Protein AF-A0A6L9JQY1-F1 (afdb_monomer)

Sequence (92 aa):
MILKEDGTERPLSILCLEDKIVQQAAVTVLNQIYETDFLGFSYGFRPGRGQHDALDALNVAVMERKVNWVLDLDISRFFDTVEHDWLIRFIQ

Radius of gyration: 17.46 Å; Cα contacts (8 Å, |Δi|>4): 31; chains: 1; bounding box: 38×28×41 Å

Secondary structure (DSSP, 8-state):
-EE-TTSPEEP-----HHHHHHHHHHHHHHHHHHTTTS-TT--TT-TT--HHHHHHHHHHHHHHTT---------TTHHHH--HHHHHHHH-

InterPro domains:
  IPR000477 Reverse transcriptase domain [PF00078] (2-90)
  IPR000477 Reverse transcriptase domain [PS50878] (1-92)
  IPR043502 DNA/RNA polymerase superfamily [SSF56672] (1-91)
  IPR051083 Group II Intron Splicing and Mobility/Defense [PTHR34047] (4-90)

Mean predicted aligned error: 5.82 Å

Structure (mmCIF, N/CA/C/O backbone):
data_AF-A0A6L9JQY1-F1
#
_entry.id   AF-A0A6L9JQY1-F1
#
loop_
_atom_site.group_PDB
_atom_site.id
_atom_site.type_symbol
_atom_site.label_atom_id
_atom_site.label_alt_id
_atom_site.label_comp_id
_atom_site.label_asym_id
_atom_site.label_entity_id
_atom_site.label_seq_id
_atom_site.pdbx_PDB_ins_code
_atom_site.Cartn_x
_atom_site.Cartn_y
_atom_site.Cartn_z
_atom_site.occupancy
_atom_site.B_iso_or_equiv
_atom_site.auth_seq_id
_atom_site.auth_comp_id
_atom_site.auth_asym_id
_atom_site.auth_atom_id
_atom_site.pdbx_PDB_model_num
ATOM 1 N N . MET A 1 1 ? 20.426 -6.314 -2.433 1.00 73.75 1 MET A N 1
ATOM 2 C CA . MET A 1 1 ? 19.844 -6.698 -1.132 1.00 73.75 1 MET A CA 1
ATOM 3 C C . MET A 1 1 ? 20.019 -5.531 -0.176 1.00 73.75 1 MET A C 1
ATOM 5 O O . MET A 1 1 ? 21.064 -4.894 -0.238 1.00 73.75 1 MET A O 1
ATOM 9 N N . ILE A 1 2 ? 19.023 -5.221 0.652 1.00 82.88 2 ILE A N 1
ATOM 10 C CA . ILE A 1 2 ? 19.159 -4.274 1.772 1.00 82.88 2 ILE A CA 1
ATOM 11 C C . ILE A 1 2 ? 18.735 -4.988 3.055 1.00 82.88 2 ILE A C 1
ATOM 13 O O . ILE A 1 2 ? 17.755 -5.729 3.046 1.00 82.88 2 ILE A O 1
ATOM 17 N N . LEU A 1 3 ? 19.480 -4.774 4.137 1.00 83.62 3 LEU A N 1
ATOM 18 C CA . LEU A 1 3 ? 19.165 -5.299 5.465 1.00 83.62 3 LEU A CA 1
ATOM 19 C C . LEU A 1 3 ? 17.949 -4.579 6.051 1.00 83.62 3 LEU A C 1
ATOM 21 O O . LEU A 1 3 ? 17.877 -3.350 6.031 1.00 83.62 3 LEU A O 1
ATOM 25 N N . LYS A 1 4 ? 17.004 -5.349 6.582 1.00 79.50 4 LYS A N 1
ATOM 26 C CA . LYS A 1 4 ? 15.924 -4.833 7.420 1.00 79.50 4 LYS A CA 1
ATOM 27 C C . LYS A 1 4 ? 16.362 -4.755 8.884 1.00 79.50 4 LYS A C 1
ATOM 29 O O . LYS A 1 4 ? 17.335 -5.385 9.293 1.00 79.50 4 LYS A O 1
ATOM 34 N N . GLU A 1 5 ? 15.585 -4.023 9.679 1.00 82.25 5 GLU A N 1
ATOM 35 C CA . GLU A 1 5 ? 15.761 -3.917 11.136 1.00 82.25 5 GLU A CA 1
ATOM 36 C C . GLU A 1 5 ? 15.636 -5.272 11.857 1.00 82.25 5 GLU A C 1
ATOM 38 O O . GLU A 1 5 ? 16.252 -5.474 12.897 1.00 82.25 5 GLU A O 1
ATOM 43 N N . ASP A 1 6 ? 14.899 -6.223 11.276 1.00 79.75 6 ASP A N 1
ATOM 44 C CA . ASP A 1 6 ? 14.716 -7.588 11.789 1.00 79.75 6 ASP A CA 1
ATOM 45 C C . ASP A 1 6 ? 15.872 -8.552 11.432 1.00 79.75 6 ASP A C 1
ATOM 47 O O . ASP A 1 6 ? 15.815 -9.739 11.751 1.00 79.75 6 ASP A O 1
ATOM 51 N N . GLY A 1 7 ? 16.922 -8.059 10.762 1.00 80.00 7 GLY A N 1
ATOM 52 C CA . GLY A 1 7 ? 18.080 -8.849 10.333 1.00 80.00 7 GLY A CA 1
ATOM 53 C C . GLY A 1 7 ? 17.860 -9.672 9.061 1.00 80.00 7 GLY A C 1
ATOM 54 O O . GLY A 1 7 ? 18.794 -10.323 8.593 1.00 80.00 7 GLY A O 1
ATOM 55 N N . THR A 1 8 ? 16.663 -9.640 8.466 1.00 81.69 8 THR A N 1
ATOM 56 C CA . THR A 1 8 ? 16.395 -10.295 7.180 1.00 81.69 8 THR A CA 1
ATOM 57 C C . THR A 1 8 ? 16.832 -9.420 6.002 1.00 81.69 8 THR A C 1
ATOM 59 O O . THR A 1 8 ? 16.826 -8.188 6.069 1.00 81.69 8 THR A O 1
ATOM 62 N N . GLU A 1 9 ? 17.220 -10.042 4.887 1.00 82.06 9 GLU A N 1
ATOM 63 C CA . GLU A 1 9 ? 17.563 -9.312 3.667 1.00 82.06 9 GLU A CA 1
ATOM 64 C C . GLU A 1 9 ? 16.338 -9.113 2.771 1.00 82.06 9 GLU A C 1
ATOM 66 O O . GLU A 1 9 ? 15.587 -10.045 2.479 1.00 82.06 9 GLU A O 1
ATOM 71 N N . ARG A 1 10 ? 16.159 -7.887 2.273 1.00 77.19 10 ARG A N 1
ATOM 72 C CA . ARG A 1 10 ? 15.163 -7.563 1.254 1.00 77.19 10 ARG A CA 1
ATOM 73 C C . ARG A 1 10 ? 15.814 -7.553 -0.132 1.00 77.19 10 ARG A C 1
ATOM 75 O O . ARG A 1 10 ? 16.698 -6.717 -0.376 1.00 77.19 10 ARG A O 1
ATOM 82 N N . PRO A 1 11 ? 15.382 -8.418 -1.065 1.00 76.44 11 PRO A N 1
ATOM 83 C CA . PRO A 1 11 ? 15.750 -8.264 -2.461 1.00 76.44 11 PRO A CA 1
ATOM 84 C C . PRO A 1 11 ? 15.165 -6.962 -3.004 1.00 76.44 11 PRO A C 1
ATOM 86 O O . PRO A 1 11 ? 14.010 -6.627 -2.757 1.00 76.44 11 PRO A O 1
ATOM 89 N N . LEU A 1 12 ? 15.997 -6.204 -3.715 1.00 76.44 12 LEU A N 1
ATOM 90 C CA . LEU A 1 12 ? 15.563 -5.031 -4.462 1.00 76.44 12 LEU A CA 1
ATOM 91 C C . LEU A 1 12 ? 15.642 -5.361 -5.938 1.00 76.44 12 LEU A C 1
ATOM 93 O O . LEU A 1 12 ? 16.733 -5.539 -6.480 1.00 76.44 12 LEU A O 1
ATOM 97 N N . SER A 1 13 ? 14.480 -5.401 -6.571 1.00 74.19 13 SER A N 1
ATOM 98 C CA . SER A 1 13 ? 14.360 -5.492 -8.018 1.00 74.19 13 SER A CA 1
ATOM 99 C C . SER A 1 13 ? 14.584 -4.101 -8.606 1.00 74.19 13 SER A C 1
ATOM 101 O O . SER A 1 13 ? 13.654 -3.312 -8.762 1.00 74.19 13 SER A O 1
ATOM 103 N N . ILE A 1 14 ? 15.846 -3.757 -8.866 1.00 81.50 14 ILE A N 1
ATOM 104 C CA . ILE A 1 14 ? 16.202 -2.503 -9.534 1.00 81.50 14 ILE A CA 1
ATOM 105 C C . ILE A 1 14 ? 16.088 -2.736 -11.039 1.00 81.50 14 ILE A C 1
ATOM 107 O O . ILE A 1 14 ? 16.960 -3.350 -11.645 1.00 81.50 14 ILE A O 1
ATOM 111 N N . LEU A 1 15 ? 15.003 -2.239 -11.624 1.00 87.12 15 LEU A N 1
ATOM 112 C CA . LEU A 1 15 ? 14.804 -2.235 -13.072 1.00 87.12 15 LEU A CA 1
ATOM 113 C C . LEU A 1 15 ? 15.648 -1.146 -13.748 1.00 87.12 15 LEU A C 1
ATOM 115 O O . LEU A 1 15 ? 16.099 -0.200 -13.082 1.00 87.12 15 LEU A O 1
ATOM 119 N N . CYS A 1 16 ? 15.847 -1.272 -15.063 1.00 93.44 16 CYS A N 1
ATOM 120 C CA . CYS A 1 16 ? 16.497 -0.230 -15.855 1.00 93.44 16 CYS A CA 1
ATOM 121 C C . CYS A 1 16 ? 15.664 1.064 -15.852 1.00 93.44 16 CYS A C 1
ATOM 123 O O . CYS A 1 16 ? 14.511 1.100 -15.408 1.00 93.44 16 CYS A O 1
ATOM 125 N N . LEU A 1 17 ? 16.275 2.169 -16.280 1.00 93.25 17 LEU A N 1
ATOM 126 C CA . LEU A 1 17 ? 15.612 3.472 -16.251 1.00 93.25 17 LEU A CA 1
ATOM 127 C C . LEU A 1 17 ? 14.404 3.494 -17.193 1.00 93.25 17 LEU A C 1
ATOM 129 O O . LEU A 1 17 ? 13.360 4.037 -16.843 1.00 93.25 17 LEU A O 1
ATOM 133 N N . GLU A 1 18 ? 14.546 2.873 -18.357 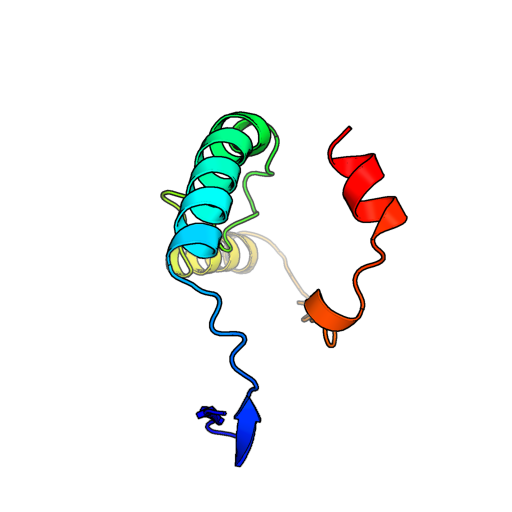1.00 95.06 18 GLU A N 1
ATOM 134 C CA . GLU A 1 18 ? 13.528 2.766 -19.393 1.00 95.06 18 GLU A CA 1
ATOM 135 C C . GLU A 1 18 ? 12.271 2.068 -18.857 1.00 95.06 18 GLU A C 1
ATOM 137 O O . GLU A 1 18 ? 11.170 2.606 -18.978 1.00 95.06 18 GLU A O 1
ATOM 142 N N . ASP A 1 19 ? 12.439 0.940 -18.163 1.00 94.19 19 ASP A N 1
ATOM 143 C CA . ASP A 1 19 ? 11.334 0.207 -17.538 1.00 94.19 19 ASP A CA 1
ATOM 144 C C . ASP A 1 19 ? 10.625 1.053 -16.476 1.00 94.19 19 ASP A C 1
ATOM 146 O O . ASP A 1 19 ? 9.395 1.077 -16.411 1.00 94.19 19 ASP A O 1
ATOM 150 N N . LYS A 1 20 ? 11.382 1.800 -15.662 1.00 93.44 20 LYS A N 1
ATOM 151 C CA . LYS A 1 20 ? 10.801 2.692 -14.646 1.00 93.44 20 LYS A CA 1
ATOM 152 C C . LYS A 1 20 ? 9.975 3.810 -15.272 1.00 93.44 20 LYS A C 1
ATOM 154 O O . LYS A 1 20 ? 8.940 4.171 -14.719 1.00 93.44 20 LYS A O 1
ATOM 159 N N . ILE A 1 2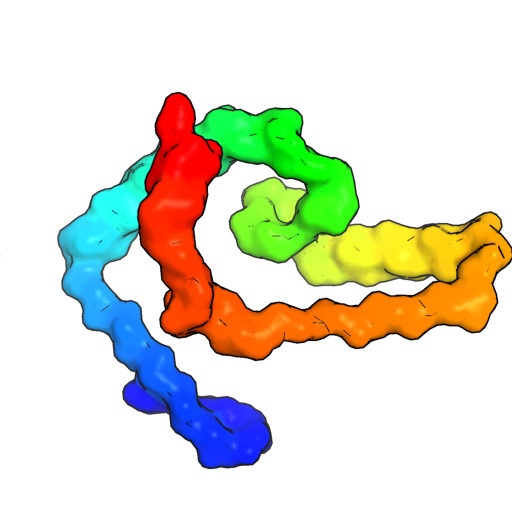1 ? 10.405 4.350 -16.414 1.00 95.31 21 ILE A N 1
ATOM 160 C CA . ILE A 1 21 ? 9.652 5.380 -17.142 1.00 95.31 21 ILE A CA 1
ATOM 161 C C . ILE A 1 21 ? 8.318 4.808 -17.629 1.00 95.31 21 ILE A C 1
ATOM 163 O O . ILE A 1 21 ? 7.275 5.429 -17.422 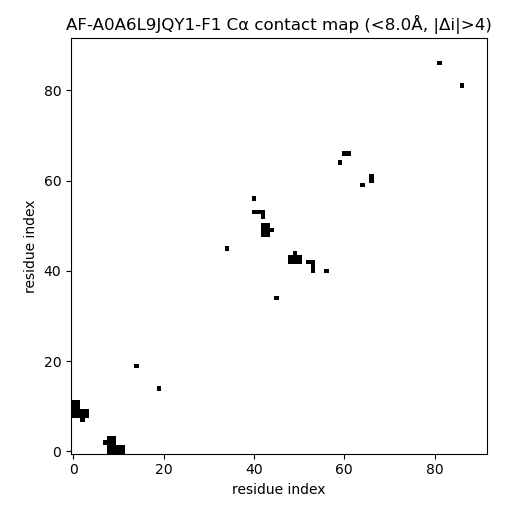1.00 95.31 21 ILE A O 1
ATOM 167 N N . VAL A 1 22 ? 8.332 3.612 -18.224 1.00 96.00 22 VAL A N 1
ATOM 168 C CA . VAL A 1 22 ? 7.112 2.947 -18.708 1.00 96.00 22 VAL A CA 1
ATOM 169 C C . VAL A 1 22 ? 6.169 2.613 -17.548 1.00 96.00 22 VAL A C 1
ATOM 171 O O . VAL A 1 22 ? 4.975 2.901 -17.626 1.00 96.00 22 VAL A O 1
ATOM 174 N N . GLN A 1 23 ? 6.694 2.079 -16.442 1.00 94.44 23 GLN A N 1
ATOM 175 C CA . GLN A 1 23 ? 5.905 1.806 -15.237 1.00 94.44 23 GLN A CA 1
ATOM 176 C C . GLN A 1 23 ? 5.291 3.076 -14.657 1.00 94.44 23 GLN A C 1
ATOM 178 O O . GLN A 1 23 ? 4.111 3.084 -14.317 1.00 94.44 23 GLN A O 1
ATOM 183 N N . GLN A 1 24 ? 6.054 4.167 -14.585 1.00 94.88 24 GLN A N 1
ATOM 184 C CA . GLN A 1 24 ? 5.543 5.435 -14.079 1.00 94.88 24 GLN A CA 1
ATOM 185 C C . GLN A 1 24 ? 4.432 5.995 -14.974 1.00 94.88 24 GLN A C 1
ATOM 187 O O . GLN A 1 24 ? 3.432 6.490 -14.456 1.00 94.88 24 GLN A O 1
ATOM 192 N N . ALA A 1 25 ? 4.571 5.885 -16.298 1.00 95.75 25 ALA A N 1
ATOM 193 C CA . ALA A 1 25 ? 3.522 6.281 -17.233 1.00 95.75 25 ALA A CA 1
ATOM 194 C C . ALA A 1 25 ? 2.241 5.454 -17.026 1.00 95.75 25 ALA A C 1
ATOM 196 O O . ALA A 1 25 ? 1.150 6.023 -16.961 1.00 95.75 25 ALA A O 1
ATOM 197 N N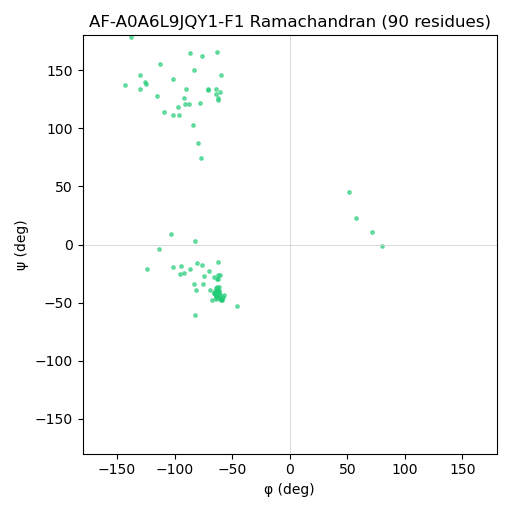 . ALA A 1 26 ? 2.371 4.134 -16.847 1.00 94.31 26 ALA A N 1
ATOM 198 C CA . ALA A 1 26 ? 1.243 3.260 -16.535 1.00 94.31 26 ALA A CA 1
ATOM 199 C C . ALA A 1 26 ? 0.567 3.652 -15.210 1.00 94.31 26 ALA A C 1
ATOM 201 O O . ALA A 1 26 ? -0.649 3.822 -15.178 1.00 94.31 26 ALA A O 1
ATOM 202 N N . VAL A 1 27 ? 1.341 3.883 -14.143 1.00 94.38 27 VAL A N 1
ATOM 203 C CA . VAL A 1 27 ? 0.827 4.344 -12.839 1.00 94.38 27 VAL A CA 1
ATOM 204 C C . VAL A 1 27 ? 0.056 5.654 -12.981 1.00 94.38 27 VAL A C 1
ATOM 206 O O . VAL A 1 27 ? -1.028 5.789 -12.420 1.00 94.38 27 VAL A O 1
ATOM 209 N N . THR A 1 28 ? 0.570 6.615 -13.751 1.00 93.94 28 THR A N 1
ATOM 210 C CA . THR A 1 28 ? -0.115 7.893 -13.970 1.00 93.94 28 THR A CA 1
ATOM 211 C C . THR A 1 28 ? -1.489 7.697 -14.605 1.00 93.94 28 THR A C 1
ATOM 213 O O . THR A 1 28 ? -2.454 8.278 -14.117 1.00 93.94 28 THR A O 1
ATOM 216 N N . VAL A 1 29 ? -1.597 6.869 -15.649 1.00 93.75 29 VAL A N 1
ATOM 217 C CA . VAL A 1 29 ? -2.880 6.596 -16.319 1.00 93.75 29 VAL A CA 1
ATOM 218 C C . VAL A 1 29 ? -3.829 5.828 -15.400 1.00 93.75 29 VAL A C 1
ATOM 220 O O . VAL A 1 29 ? -4.977 6.232 -15.236 1.00 93.75 29 VAL A O 1
ATOM 223 N N . LEU A 1 30 ? -3.348 4.760 -14.760 1.00 92.50 30 LEU A N 1
ATOM 224 C CA . LEU A 1 30 ? -4.166 3.919 -13.884 1.00 92.50 30 LEU A CA 1
ATOM 225 C C . LEU A 1 30 ? -4.698 4.701 -12.678 1.00 92.50 30 LEU A C 1
ATOM 227 O O . LEU A 1 30 ? -5.866 4.552 -12.334 1.00 92.50 30 LEU A O 1
ATOM 231 N N . ASN A 1 31 ? -3.898 5.594 -12.090 1.00 92.56 31 ASN A N 1
ATOM 232 C CA . ASN A 1 31 ? -4.358 6.447 -10.994 1.00 92.56 31 ASN A CA 1
ATOM 233 C C . ASN A 1 31 ? -5.513 7.364 -11.418 1.00 92.56 31 ASN A C 1
ATOM 235 O O . ASN A 1 31 ? -6.423 7.581 -10.629 1.00 92.56 31 ASN A O 1
ATOM 239 N N . GLN A 1 32 ? -5.521 7.890 -12.650 1.00 90.69 32 GLN A N 1
ATOM 240 C CA . GLN A 1 32 ? -6.641 8.726 -13.112 1.00 90.69 32 GLN A CA 1
ATOM 241 C C . GLN A 1 32 ? -7.955 7.945 -13.237 1.00 90.69 32 GLN A C 1
ATOM 243 O O . GLN A 1 32 ? -9.022 8.533 -13.093 1.00 90.69 32 GLN A O 1
ATOM 248 N N . ILE A 1 33 ? -7.878 6.640 -13.499 1.00 90.81 33 ILE A N 1
ATOM 249 C CA . ILE A 1 33 ? -9.046 5.764 -13.632 1.00 90.81 33 ILE A CA 1
ATOM 250 C C . ILE A 1 33 ? -9.516 5.340 -12.234 1.00 90.81 33 ILE A C 1
ATOM 252 O O . ILE A 1 33 ? -10.610 5.694 -11.795 1.00 90.81 33 ILE A O 1
ATOM 256 N N . TYR A 1 34 ? -8.645 4.654 -11.493 1.00 90.62 34 TYR A N 1
ATOM 257 C CA . TYR A 1 34 ? -9.023 3.944 -10.273 1.00 90.62 34 TYR A CA 1
ATOM 258 C C . TYR A 1 34 ? -9.140 4.826 -9.029 1.00 90.62 34 TYR A C 1
ATOM 260 O O . TYR A 1 34 ? -9.760 4.405 -8.054 1.00 90.62 34 TYR A O 1
ATOM 268 N N . GLU A 1 35 ? -8.614 6.058 -9.023 1.00 89.81 35 GLU A N 1
ATOM 269 C CA . GLU A 1 35 ? -8.794 6.933 -7.854 1.00 89.81 35 GLU A CA 1
ATOM 270 C C . GLU A 1 35 ? -10.253 7.282 -7.569 1.00 89.81 35 GLU A C 1
ATOM 272 O O . GLU A 1 35 ? -10.611 7.526 -6.414 1.00 89.81 35 GLU A O 1
ATOM 277 N N . THR A 1 36 ? -11.101 7.258 -8.597 1.00 88.44 36 THR A N 1
ATOM 278 C CA . THR A 1 36 ? -12.543 7.467 -8.435 1.00 88.44 36 THR A CA 1
ATOM 279 C C . THR A 1 36 ? -13.259 6.257 -7.832 1.00 88.44 36 THR A C 1
ATOM 281 O O . THR A 1 36 ? -14.250 6.434 -7.124 1.00 88.44 36 THR A O 1
ATOM 284 N N . ASP A 1 37 ? -12.715 5.055 -8.031 1.00 88.81 37 ASP A N 1
ATOM 285 C CA . ASP A 1 37 ? -13.292 3.794 -7.556 1.00 88.81 37 ASP A CA 1
ATOM 286 C C . ASP A 1 37 ? -12.761 3.381 -6.175 1.00 88.81 37 ASP A C 1
ATOM 288 O O . ASP A 1 37 ? -13.417 2.644 -5.432 1.00 88.81 37 ASP A O 1
ATOM 292 N N . PHE A 1 38 ? -11.568 3.850 -5.791 1.00 89.31 38 PHE A N 1
ATOM 293 C CA . PHE A 1 38 ? -10.972 3.498 -4.508 1.00 89.31 38 PHE A CA 1
ATOM 294 C C . PHE A 1 38 ? -11.797 4.001 -3.322 1.00 89.31 38 PHE A C 1
ATOM 296 O O . PHE A 1 38 ? -12.068 5.193 -3.155 1.00 89.31 38 PHE A O 1
ATOM 303 N N . LEU A 1 39 ? -12.078 3.081 -2.399 1.00 88.88 39 LEU A N 1
ATOM 304 C CA . LEU A 1 39 ? -12.843 3.364 -1.191 1.00 88.88 39 LEU A CA 1
ATOM 305 C C . LEU A 1 39 ? -12.181 4.442 -0.323 1.00 88.88 39 LEU A C 1
ATOM 307 O O . LEU A 1 39 ? -10.956 4.534 -0.202 1.00 88.88 39 LEU A O 1
ATOM 311 N N . GLY A 1 40 ? -13.019 5.242 0.339 1.00 86.50 40 GLY A N 1
ATOM 312 C CA . GLY A 1 40 ? -12.584 6.372 1.164 1.00 86.50 40 GLY A CA 1
ATOM 313 C C . GLY A 1 40 ? -11.715 5.997 2.369 1.00 86.50 40 GLY A C 1
ATOM 314 O O . GLY A 1 40 ? -11.061 6.881 2.912 1.00 86.50 40 GLY A O 1
ATOM 315 N N . PHE A 1 41 ? -11.668 4.719 2.749 1.00 88.62 41 PHE A N 1
ATOM 316 C CA . PHE A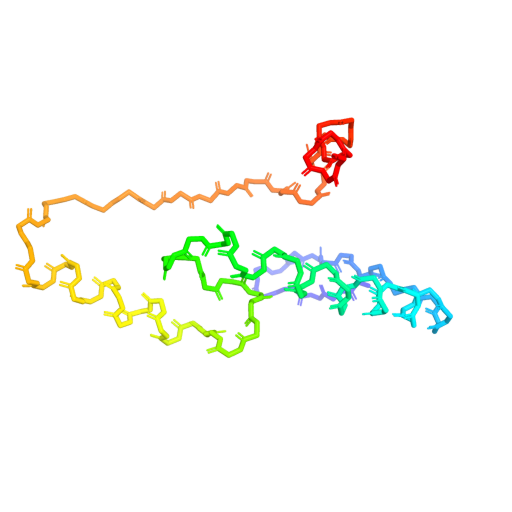 1 41 ? -10.841 4.183 3.837 1.00 88.62 41 PHE A CA 1
ATOM 317 C C . PHE A 1 41 ? -9.589 3.431 3.347 1.00 88.62 41 PHE A C 1
ATOM 319 O O . PHE A 1 41 ? -8.909 2.777 4.133 1.00 88.62 41 PHE A O 1
ATOM 326 N N . SER A 1 42 ? -9.274 3.502 2.049 1.00 92.69 42 SER A N 1
ATOM 327 C CA . SER A 1 42 ? -7.984 3.060 1.516 1.00 92.69 42 SER A CA 1
ATOM 328 C C . SER A 1 42 ? -7.007 4.236 1.498 1.00 92.69 42 SER A C 1
ATOM 330 O O . SER A 1 42 ? -7.318 5.287 0.930 1.00 92.69 42 SER A O 1
ATOM 332 N N . TYR A 1 43 ? -5.834 4.073 2.111 1.00 92.06 43 TYR A N 1
ATOM 333 C CA . TYR A 1 43 ? -4.849 5.153 2.281 1.00 92.06 43 TYR A CA 1
ATOM 334 C C . TYR A 1 43 ? -3.463 4.824 1.712 1.00 92.06 43 TYR A C 1
ATOM 336 O O . TYR A 1 43 ? -2.686 5.731 1.431 1.00 92.06 43 TYR A O 1
ATOM 344 N N . GLY A 1 44 ? -3.133 3.542 1.537 1.00 91.81 44 GLY A N 1
ATOM 345 C CA . GLY A 1 44 ? -1.808 3.119 1.086 1.00 91.81 44 GLY A CA 1
ATOM 346 C C . GLY A 1 44 ? -1.554 3.453 -0.383 1.00 91.81 44 GLY A C 1
ATOM 347 O O . GLY A 1 44 ? -2.390 3.161 -1.228 1.00 91.81 44 GLY A O 1
ATOM 348 N N . PHE A 1 45 ? -0.379 4.020 -0.679 1.00 89.62 45 PHE A N 1
ATOM 349 C CA . PHE A 1 45 ? 0.123 4.280 -2.040 1.00 89.62 45 PHE A CA 1
ATOM 350 C C . PHE A 1 45 ? -0.779 5.153 -2.934 1.00 89.62 45 PHE A C 1
ATOM 352 O O . PHE A 1 45 ? -0.648 5.115 -4.156 1.00 89.62 45 PHE A O 1
ATOM 359 N N . ARG A 1 46 ? -1.661 5.967 -2.340 1.00 91.81 46 ARG A N 1
ATOM 360 C CA . ARG A 1 46 ? -2.579 6.851 -3.071 1.00 91.81 46 ARG A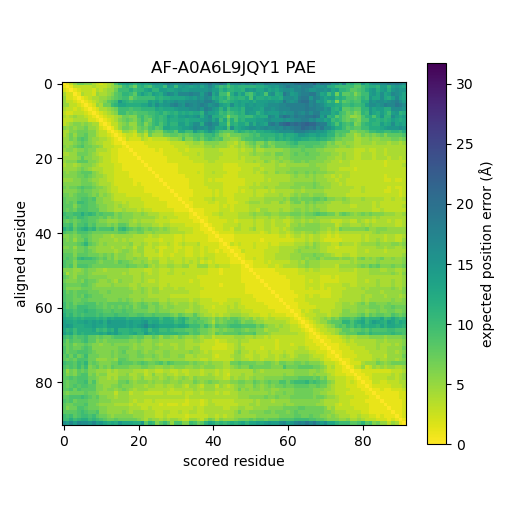 CA 1
ATOM 361 C C . ARG A 1 46 ? -2.087 8.302 -3.090 1.00 91.81 46 ARG A C 1
ATOM 363 O O . ARG A 1 46 ? -1.573 8.783 -2.077 1.00 91.81 46 ARG A O 1
ATOM 370 N N . PRO A 1 47 ? -2.257 9.047 -4.196 1.00 89.50 47 PRO A N 1
ATOM 371 C CA . PRO A 1 47 ? -1.935 10.468 -4.237 1.00 89.50 47 PRO A CA 1
ATOM 372 C C . PRO A 1 47 ? -2.766 11.266 -3.222 1.00 89.50 47 PRO A C 1
ATOM 374 O O . PRO A 1 47 ? -3.985 11.130 -3.155 1.00 89.50 47 PRO A O 1
ATOM 377 N N . GLY A 1 48 ? -2.107 12.122 -2.436 1.00 89.00 48 GLY A N 1
ATOM 378 C CA . GLY A 1 48 ? -2.781 13.006 -1.477 1.00 89.00 48 GLY A CA 1
ATOM 379 C C . GLY A 1 48 ? -3.369 12.311 -0.244 1.00 89.00 48 GLY A C 1
ATOM 380 O O . GLY A 1 48 ? -4.113 12.951 0.491 1.00 89.00 48 GLY A O 1
ATOM 381 N N . ARG A 1 49 ? -3.047 11.030 -0.017 1.00 91.62 49 ARG A N 1
ATOM 382 C CA . ARG A 1 49 ? -3.410 10.275 1.189 1.00 91.62 49 ARG A CA 1
ATOM 383 C C . ARG A 1 49 ? -2.163 9.667 1.814 1.00 91.62 49 ARG A C 1
ATOM 385 O O . ARG A 1 49 ? -1.278 9.187 1.108 1.00 91.62 49 ARG A O 1
ATOM 392 N N . GLY A 1 50 ? -2.088 9.688 3.138 1.00 92.19 50 GLY A N 1
ATOM 393 C CA . GLY A 1 50 ? -0.929 9.228 3.888 1.00 92.19 50 GLY A CA 1
ATOM 394 C C . GLY A 1 50 ? -1.275 8.413 5.128 1.00 92.19 50 GLY A C 1
ATOM 395 O O . GLY A 1 50 ? -2.429 8.198 5.488 1.00 9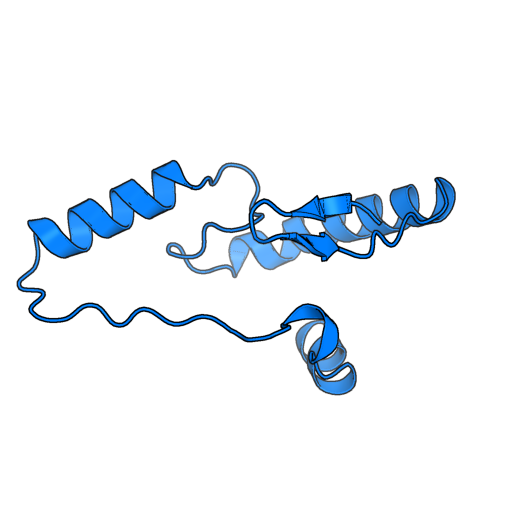2.19 50 GLY A O 1
ATOM 396 N N . GLN A 1 51 ? -0.218 7.968 5.807 1.00 94.00 51 GLN A N 1
ATOM 397 C CA . GLN A 1 51 ? -0.318 7.179 7.038 1.00 94.00 51 GLN A CA 1
ATOM 398 C C . GLN A 1 51 ? -0.990 7.938 8.195 1.00 94.00 51 GLN A C 1
ATOM 400 O O . GLN A 1 51 ? -1.707 7.328 8.984 1.00 94.00 51 GLN A O 1
ATOM 405 N N . HIS A 1 52 ? -0.860 9.267 8.238 1.00 94.88 52 HIS A N 1
ATOM 406 C CA . HIS A 1 52 ? -1.564 10.091 9.222 1.00 94.88 52 HIS A CA 1
ATOM 407 C C . HIS A 1 52 ? -3.081 10.132 8.983 1.00 94.88 52 HIS A C 1
ATOM 409 O O . HIS A 1 52 ? -3.829 9.988 9.942 1.00 94.88 52 HIS A O 1
ATOM 415 N N . ASP A 1 53 ? -3.543 10.191 7.728 1.00 94.00 53 ASP A N 1
ATOM 416 C CA . ASP A 1 53 ? -4.983 10.151 7.421 1.00 94.00 53 ASP A CA 1
ATOM 417 C C . ASP A 1 53 ? -5.620 8.821 7.858 1.00 94.00 53 ASP A C 1
ATOM 419 O O . ASP A 1 53 ? -6.754 8.783 8.338 1.00 94.00 53 ASP A O 1
ATOM 423 N N . ALA A 1 54 ? -4.877 7.717 7.712 1.00 93.75 54 ALA A N 1
ATOM 424 C CA . ALA A 1 54 ? -5.307 6.402 8.178 1.00 93.75 54 ALA A CA 1
ATOM 425 C C . ALA A 1 54 ? -5.409 6.345 9.711 1.00 93.75 54 ALA A C 1
ATOM 427 O O . ALA A 1 54 ? -6.368 5.787 10.248 1.00 93.75 54 ALA A O 1
ATOM 428 N N . LEU A 1 55 ? -4.437 6.938 10.414 1.00 94.00 55 LEU A N 1
ATOM 429 C CA . LEU A 1 55 ? -4.428 7.006 11.874 1.00 94.00 55 LEU A CA 1
ATOM 430 C C . LEU A 1 55 ? -5.575 7.871 12.407 1.00 94.00 55 LEU A C 1
ATOM 432 O O . LEU A 1 55 ? -6.240 7.471 13.360 1.00 94.00 55 LEU A O 1
ATOM 436 N N . ASP A 1 56 ? -5.843 9.010 11.772 1.00 93.69 56 ASP A N 1
ATOM 437 C CA . ASP A 1 56 ? -6.944 9.898 12.146 1.00 93.69 56 ASP A CA 1
ATOM 438 C C . ASP A 1 56 ? -8.298 9.201 11.974 1.0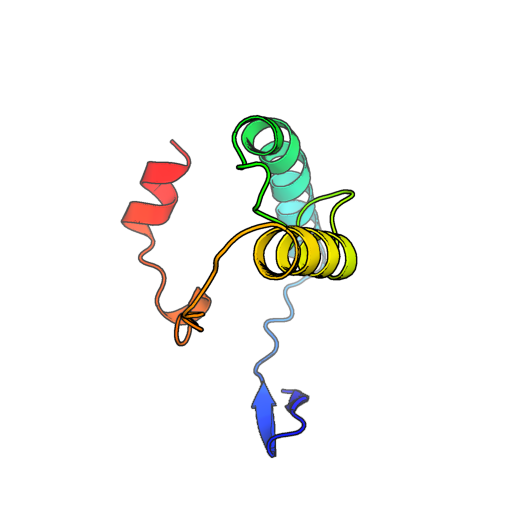0 93.69 56 ASP A C 1
ATOM 440 O O . ASP A 1 56 ? -9.137 9.225 12.879 1.00 93.69 56 ASP A O 1
ATOM 444 N N . ALA A 1 57 ? -8.493 8.498 10.855 1.00 91.94 57 ALA A N 1
ATOM 445 C CA . ALA A 1 57 ? -9.702 7.716 10.615 1.00 91.94 57 ALA A CA 1
ATOM 446 C C . ALA A 1 57 ? -9.881 6.581 11.636 1.00 91.94 57 ALA A C 1
ATOM 448 O O . ALA A 1 57 ? -10.994 6.359 12.123 1.00 91.94 57 ALA A O 1
ATOM 449 N N . LEU A 1 58 ? -8.795 5.887 11.996 1.00 92.25 58 LEU A N 1
ATOM 450 C CA . LEU A 1 58 ? -8.809 4.860 13.038 1.00 92.25 58 LEU A CA 1
ATOM 451 C C . LEU A 1 58 ? -9.157 5.460 14.406 1.00 92.25 58 LEU A C 1
ATOM 453 O O . LEU A 1 58 ? -9.995 4.910 15.119 1.00 92.25 58 LEU A O 1
ATOM 457 N N . ASN A 1 59 ? -8.554 6.596 14.760 1.00 92.75 59 ASN A N 1
ATOM 458 C CA . ASN A 1 59 ? -8.805 7.282 16.022 1.00 92.75 59 ASN A CA 1
ATOM 459 C C . ASN A 1 59 ? -10.279 7.687 16.149 1.00 92.75 59 ASN A C 1
ATOM 461 O O . ASN A 1 59 ? -10.915 7.368 17.149 1.00 92.75 59 ASN A O 1
ATOM 465 N N . VAL A 1 60 ? -10.856 8.299 15.112 1.00 91.12 60 VAL A N 1
ATOM 466 C CA . VAL A 1 60 ? -12.290 8.631 15.065 1.00 91.12 60 VAL A CA 1
ATOM 467 C C . VAL A 1 60 ? -13.149 7.372 15.213 1.00 91.12 60 VAL A C 1
ATOM 469 O O . VAL A 1 60 ? -14.071 7.335 16.026 1.00 91.12 60 VAL A O 1
ATOM 472 N N . ALA A 1 61 ? -12.833 6.303 14.476 1.00 90.00 61 ALA A N 1
ATOM 473 C CA . ALA A 1 61 ? -13.602 5.063 14.528 1.00 90.00 61 ALA A CA 1
ATOM 474 C C . ALA A 1 61 ? -13.593 4.411 15.920 1.00 90.00 61 ALA A C 1
ATOM 476 O O . ALA A 1 61 ? -14.630 3.914 16.356 1.00 90.00 61 ALA A O 1
ATOM 477 N N . VAL A 1 62 ? -12.451 4.414 16.610 1.00 91.75 62 VAL A N 1
ATOM 478 C CA . VAL A 1 62 ? -12.287 3.780 17.928 1.00 91.75 62 VAL A CA 1
ATOM 479 C C . VAL A 1 62 ? -12.807 4.666 19.061 1.00 91.75 62 VAL A C 1
ATOM 481 O O . VAL A 1 62 ? -13.413 4.150 19.995 1.00 91.75 62 VAL A O 1
ATOM 484 N N . MET A 1 63 ? -12.596 5.983 18.990 1.00 91.31 63 MET A N 1
ATOM 485 C CA . MET A 1 63 ? -12.958 6.908 20.072 1.00 91.31 63 MET A CA 1
ATOM 486 C C . MET A 1 63 ? -14.431 7.320 20.038 1.00 91.31 63 MET A C 1
ATOM 488 O O . MET A 1 63 ? -15.033 7.522 21.091 1.00 91.31 63 MET A O 1
ATOM 492 N N . GLU A 1 64 ? -15.035 7.442 18.852 1.00 90.94 64 GLU A N 1
ATOM 493 C CA . GLU A 1 64 ? -16.422 7.912 18.724 1.00 90.94 64 GLU A CA 1
ATOM 494 C C . GLU A 1 64 ? -17.446 6.775 18.661 1.00 90.94 64 GLU A C 1
ATOM 496 O O . GLU A 1 64 ? -18.638 6.990 18.900 1.00 90.94 64 GLU A O 1
ATOM 501 N N . ARG A 1 65 ? -17.016 5.547 18.344 1.00 86.31 65 ARG A N 1
ATOM 502 C CA . ARG A 1 65 ? -17.905 4.381 18.253 1.00 86.31 65 ARG A CA 1
ATOM 503 C C . ARG A 1 65 ? -17.597 3.375 19.351 1.00 86.31 65 ARG A C 1
ATOM 505 O O . ARG A 1 65 ? -16.488 3.279 19.856 1.00 86.31 65 ARG A O 1
ATOM 512 N N . LYS A 1 66 ? -18.594 2.560 19.698 1.00 87.12 66 LYS A N 1
ATOM 513 C CA . LYS A 1 66 ? -18.427 1.446 20.643 1.00 87.12 66 LYS A CA 1
ATOM 514 C C . LYS A 1 66 ? -17.725 0.266 19.966 1.00 87.12 66 LYS A C 1
ATOM 516 O O . LYS A 1 66 ? -18.368 -0.721 19.613 1.00 87.12 66 LYS A O 1
ATOM 521 N N . VAL A 1 67 ? -16.419 0.393 19.751 1.00 88.44 67 VAL A N 1
ATOM 522 C CA . VAL A 1 67 ? -15.559 -0.679 19.239 1.00 88.44 67 VAL A CA 1
ATOM 523 C C . VAL A 1 67 ? -14.989 -1.456 20.422 1.00 88.44 67 VAL A C 1
ATOM 525 O O . VAL A 1 67 ? -14.307 -0.891 21.266 1.00 88.44 67 VAL A O 1
ATOM 528 N N . ASN A 1 68 ? -15.269 -2.759 20.485 1.00 89.88 68 ASN A N 1
ATOM 529 C CA . ASN A 1 68 ? -14.778 -3.626 21.566 1.00 89.88 68 ASN A CA 1
ATOM 530 C C . ASN A 1 68 ? -13.570 -4.478 21.150 1.00 89.88 68 ASN A C 1
ATOM 532 O O . ASN A 1 68 ? -12.859 -4.987 22.009 1.00 89.88 68 ASN A O 1
ATOM 536 N N . TRP A 1 69 ? -13.361 -4.660 19.843 1.00 91.94 69 TRP A N 1
ATOM 537 C CA . TRP A 1 69 ? -12.330 -5.532 19.287 1.00 91.94 69 TRP A CA 1
ATOM 538 C C . TRP A 1 69 ? -11.747 -4.906 18.025 1.00 91.94 69 TRP A C 1
ATOM 540 O O . TRP A 1 69 ? -12.492 -4.399 17.186 1.00 91.94 69 TRP A O 1
ATOM 550 N N . VAL A 1 70 ? -10.424 -4.979 17.891 1.00 90.19 70 VAL A N 1
ATOM 551 C CA . VAL A 1 70 ? -9.687 -4.617 16.678 1.00 90.19 70 VAL A CA 1
ATOM 552 C C . VAL A 1 70 ? -9.039 -5.888 16.152 1.00 90.19 70 VAL A C 1
ATOM 554 O O . VAL A 1 70 ? -8.381 -6.604 16.904 1.00 90.19 70 VAL A O 1
ATOM 557 N N . LEU A 1 71 ? -9.267 -6.181 14.875 1.00 93.06 71 LEU A N 1
ATOM 558 C CA . LEU A 1 71 ? -8.652 -7.309 14.193 1.00 93.06 71 LEU A CA 1
ATOM 559 C C . LEU A 1 71 ? -7.504 -6.780 13.337 1.00 93.06 71 LEU A C 1
ATOM 561 O O . LEU A 1 71 ? -7.744 -6.073 12.360 1.00 93.06 71 LEU A O 1
ATOM 565 N N . ASP A 1 72 ? -6.282 -7.115 13.732 1.00 93.31 72 ASP A N 1
ATOM 566 C CA . ASP A 1 72 ? -5.075 -6.795 12.976 1.00 93.31 72 ASP A CA 1
ATOM 567 C C . ASP A 1 72 ? -4.802 -7.914 11.962 1.00 93.31 72 ASP A C 1
ATOM 569 O O . ASP A 1 72 ? -4.694 -9.085 12.337 1.00 93.31 72 ASP A O 1
ATOM 573 N N . LEU A 1 73 ? -4.771 -7.564 10.676 1.00 93.50 73 LEU A N 1
ATOM 574 C CA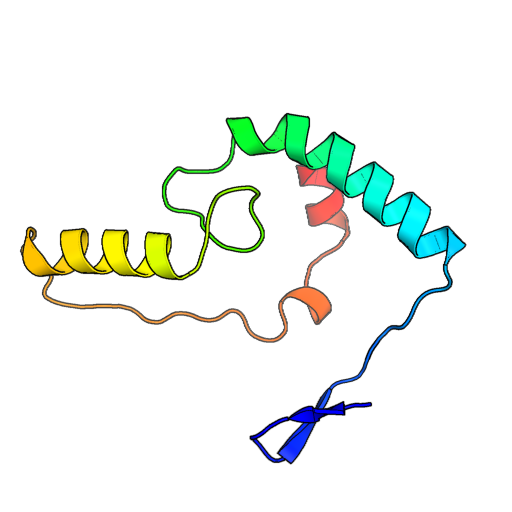 . LEU A 1 73 ? -4.610 -8.497 9.563 1.00 93.50 73 LEU A CA 1
ATOM 575 C C . LEU A 1 73 ? -3.506 -8.003 8.637 1.00 93.50 73 LEU A C 1
ATOM 577 O O . LEU A 1 73 ? -3.523 -6.854 8.203 1.00 93.50 73 LEU A O 1
ATOM 581 N N . ASP A 1 74 ? -2.621 -8.919 8.255 1.00 90.12 74 ASP A N 1
ATOM 582 C CA . ASP A 1 74 ? -1.599 -8.694 7.239 1.00 90.12 74 ASP A CA 1
ATOM 583 C C . ASP A 1 74 ? -1.614 -9.822 6.201 1.00 90.12 74 ASP A C 1
ATOM 585 O O . ASP A 1 74 ? -1.893 -10.984 6.519 1.00 90.12 74 ASP A O 1
ATOM 589 N N . ILE A 1 75 ? -1.317 -9.480 4.946 1.00 89.62 75 ILE A N 1
ATOM 590 C CA . ILE A 1 75 ? -1.236 -10.454 3.855 1.00 89.62 75 ILE A CA 1
ATOM 591 C C . ILE A 1 75 ? 0.223 -10.858 3.667 1.00 89.62 75 ILE A C 1
ATOM 593 O O . ILE A 1 75 ? 1.050 -10.094 3.163 1.00 89.62 75 ILE A O 1
ATOM 597 N N . SER A 1 76 ? 0.528 -12.111 4.003 1.00 86.19 76 SER A N 1
ATOM 598 C CA . SER A 1 76 ? 1.878 -12.645 3.849 1.00 86.19 76 SER A CA 1
ATOM 599 C C . SER A 1 76 ? 2.311 -12.649 2.383 1.00 86.19 76 SER A C 1
ATOM 601 O O . SER A 1 76 ? 1.656 -13.256 1.539 1.00 86.19 76 SER A O 1
ATOM 603 N N . ARG A 1 77 ? 3.453 -12.011 2.093 1.00 81.69 77 ARG A N 1
ATOM 604 C CA . ARG A 1 77 ? 4.111 -12.024 0.772 1.00 81.69 77 ARG A CA 1
ATOM 605 C C . ARG A 1 77 ? 3.171 -11.650 -0.382 1.00 81.69 77 ARG A C 1
ATOM 607 O O . ARG A 1 77 ? 3.171 -12.307 -1.421 1.00 81.69 77 ARG A O 1
ATOM 614 N N . PHE A 1 78 ? 2.376 -10.595 -0.208 1.00 86.69 78 PHE A N 1
ATOM 615 C CA . PHE A 1 78 ? 1.383 -10.154 -1.194 1.00 86.69 78 PHE A CA 1
ATOM 616 C C . PHE A 1 78 ? 1.928 -10.106 -2.636 1.00 86.69 78 PHE A C 1
ATOM 618 O O . PHE A 1 78 ? 1.383 -10.758 -3.521 1.00 86.69 78 PHE A O 1
ATOM 625 N N . PHE A 1 79 ? 3.048 -9.413 -2.867 1.00 84.12 79 PHE A N 1
ATOM 626 C CA . PHE A 1 79 ? 3.623 -9.271 -4.213 1.00 84.12 79 PHE A CA 1
ATOM 627 C C . PHE A 1 79 ? 4.239 -10.560 -4.776 1.00 84.12 79 PHE A C 1
ATOM 629 O O . PHE A 1 79 ? 4.333 -10.690 -5.991 1.00 84.12 79 PHE A O 1
ATOM 636 N N . ASP A 1 80 ? 4.629 -11.511 -3.922 1.00 84.25 80 ASP A N 1
ATOM 637 C CA . ASP A 1 80 ? 5.195 -12.792 -4.369 1.00 84.25 80 ASP A CA 1
ATOM 638 C C . ASP A 1 80 ? 4.103 -13.837 -4.655 1.00 84.25 80 ASP A C 1
ATOM 640 O O . ASP A 1 80 ? 4.353 -14.823 -5.345 1.00 84.25 80 ASP A O 1
ATOM 644 N N . THR A 1 81 ? 2.908 -13.658 -4.081 1.00 88.38 81 THR A N 1
ATOM 645 C CA . THR A 1 81 ? 1.814 -14.647 -4.099 1.00 88.38 81 THR A CA 1
ATOM 646 C C . THR A 1 81 ? 0.594 -14.204 -4.903 1.00 88.38 81 THR A C 1
ATOM 648 O O . THR A 1 81 ? -0.347 -14.984 -5.052 1.00 88.38 81 THR A O 1
ATOM 651 N N . VAL A 1 82 ? 0.594 -12.978 -5.437 1.00 89.75 82 VAL A N 1
ATOM 652 C CA . VAL A 1 82 ? -0.502 -12.470 -6.265 1.00 89.75 82 VAL A CA 1
ATOM 653 C C . VAL A 1 82 ? -0.671 -13.312 -7.536 1.00 89.75 82 VAL A C 1
ATOM 655 O O . VAL A 1 82 ? 0.266 -13.539 -8.306 1.00 89.75 82 VAL A O 1
ATOM 658 N N . GLU A 1 83 ? -1.894 -13.792 -7.752 1.00 92.44 83 GLU A N 1
ATOM 659 C CA . GLU A 1 83 ? -2.251 -14.579 -8.929 1.00 92.44 83 GLU A CA 1
ATOM 660 C C . GLU A 1 83 ? -2.436 -13.632 -10.127 1.00 92.44 83 GLU A C 1
ATOM 662 O O . GLU A 1 83 ? -3.208 -12.670 -10.069 1.00 92.44 83 GLU A O 1
ATOM 667 N N . HIS A 1 84 ? -1.659 -13.860 -11.185 1.00 92.19 84 HIS A N 1
ATOM 668 C CA . HIS A 1 84 ? -1.533 -12.915 -12.292 1.00 92.19 84 HIS A CA 1
ATOM 669 C C . HIS A 1 84 ? -2.766 -12.923 -13.203 1.00 92.19 84 HIS A C 1
ATOM 671 O O . HIS A 1 84 ? -3.148 -11.857 -13.688 1.00 92.19 84 HIS A O 1
ATOM 677 N N . ASP A 1 85 ? -3.426 -14.070 -13.400 1.00 94.69 85 ASP A N 1
ATOM 678 C CA . ASP A 1 85 ? -4.623 -14.148 -14.244 1.00 94.69 85 ASP A CA 1
ATOM 679 C C . ASP A 1 85 ? -5.770 -13.328 -13.638 1.00 94.69 85 ASP A C 1
ATOM 681 O O . ASP A 1 85 ? -6.448 -12.576 -14.343 1.00 94.69 85 ASP A O 1
ATOM 685 N N . TRP A 1 86 ? -5.963 -13.414 -12.321 1.00 94.62 86 TRP A N 1
ATOM 686 C CA . TRP A 1 86 ? -6.910 -12.587 -11.580 1.00 94.62 86 TRP A CA 1
ATOM 687 C C . TRP A 1 86 ? -6.549 -11.110 -11.644 1.00 94.62 86 TRP A C 1
ATOM 689 O O . TRP A 1 86 ? -7.433 -10.293 -11.897 1.00 94.62 86 TRP A O 1
ATOM 699 N N . LEU A 1 87 ? -5.273 -10.757 -11.460 1.00 92.56 87 LEU A N 1
ATOM 700 C CA . LEU A 1 87 ? -4.835 -9.364 -11.530 1.00 92.56 87 LEU A CA 1
ATOM 701 C C . LEU A 1 87 ? -5.177 -8.737 -12.889 1.00 92.56 87 LEU A C 1
ATOM 703 O O . LEU A 1 87 ? -5.721 -7.637 -12.931 1.00 92.56 87 LEU A O 1
ATOM 707 N N . ILE A 1 88 ? -4.924 -9.449 -13.991 1.00 93.25 88 ILE A N 1
ATOM 708 C CA . ILE A 1 88 ? -5.275 -8.978 -15.336 1.00 93.25 88 ILE A CA 1
ATOM 709 C C . ILE A 1 88 ? -6.793 -8.847 -15.507 1.00 93.25 88 ILE A C 1
ATOM 711 O O . ILE A 1 88 ? -7.251 -7.848 -16.056 1.00 93.25 88 ILE A O 1
ATOM 715 N N . ARG A 1 89 ? -7.584 -9.803 -15.004 1.00 93.81 89 ARG A N 1
ATOM 716 C CA . ARG A 1 89 ? -9.056 -9.741 -15.068 1.00 93.81 89 ARG A CA 1
ATOM 717 C C . ARG A 1 89 ? -9.653 -8.557 -14.313 1.00 93.81 89 ARG A C 1
ATOM 719 O O . ARG A 1 89 ? -10.721 -8.107 -14.694 1.00 93.81 89 ARG A O 1
ATOM 726 N N . PHE A 1 90 ? -9.004 -8.077 -13.253 1.00 88.94 90 PHE A N 1
ATOM 727 C CA . PHE A 1 90 ? -9.455 -6.885 -12.528 1.00 88.94 90 PHE A CA 1
ATOM 728 C C . PHE A 1 90 ? -9.136 -5.573 -13.254 1.00 88.94 90 PHE A C 1
ATOM 730 O O . PHE A 1 90 ? -9.709 -4.547 -12.901 1.00 88.94 90 PHE A O 1
ATOM 737 N N . ILE A 1 91 ? -8.216 -5.597 -14.223 1.00 86.06 91 ILE A N 1
ATOM 738 C CA . ILE A 1 91 ? -7.795 -4.412 -14.983 1.00 86.06 91 ILE A CA 1
ATOM 739 C C . ILE A 1 91 ? -8.569 -4.277 -16.310 1.00 86.06 91 ILE A C 1
ATOM 741 O O . ILE A 1 91 ? -8.662 -3.168 -16.839 1.00 86.06 91 ILE A O 1
ATOM 745 N N . GLN A 1 92 ? -9.080 -5.391 -16.852 1.00 74.88 92 GLN A N 1
ATOM 746 C CA . GLN A 1 92 ? -9.893 -5.463 -18.078 1.00 74.88 92 GLN A CA 1
ATOM 747 C C . GLN A 1 92 ? -11.344 -5.039 -17.846 1.00 74.88 92 GLN A C 1
ATOM 749 O O . GLN A 1 92 ? -11.886 -4.378 -18.761 1.00 74.88 92 GLN A O 1
#

Solvent-accessible surface area (backbone atoms only — not comparable to full-atom values): 6066 Å² total; per-residue (Å²): 108,46,79,45,97,87,72,48,76,42,81,66,89,79,70,57,71,68,56,50,51,56,51,51,54,49,50,57,55,49,49,72,59,46,60,79,70,54,56,93,88,67,34,80,97,41,89,99,43,41,73,64,60,48,50,52,54,50,48,51,53,53,74,76,40,97,63,89,77,84,86,89,82,82,73,82,59,50,89,83,67,62,58,63,71,60,55,51,63,76,74,109

pLDDT: mean 89.27, std 5.42, range [73.75, 96.0]

Organism: Photorhabdus laumondii subsp. laumondii (NCBI:txid141679)

Foldseek 3Di:
DDADPVRDDDDDPDDDPVVVVVVVVVVVVVLVVCVVVDDPQDAPPHPPGDPVNNVVVVCCPPVVDPDPDDDDDDDPPCVNPDDVVVVVVVVD